Protein AF-A0A524N965-F1 (afdb_monomer_lite)

Foldseek 3Di:
DDVVVPPDPVCCQVCQPVVLVVVQVVCCVPPVCCNPPVDDRPGDDDPDDDDDPVVVVVVVVVVVVVCLVDPNVVVVVVVVVVVVVVVVCVVVDPCVVVVVVVCCVVVVVCVPPDDDDDDDDDDDDDDDDDDDDDDDDDDDPDDPPPCQLVNVLVVLVVCVVVVVDDPVVSVVSNCVSVVD

Structure (mmCIF, N/CA/C/O backbone):
data_AF-A0A524N965-F1
#
_entry.id   AF-A0A524N965-F1
#
loop_
_atom_site.group_PDB
_atom_site.id
_atom_site.type_symbol
_atom_site.label_atom_id
_atom_site.label_alt_id
_atom_site.label_comp_id
_atom_site.label_asym_id
_atom_site.label_entity_id
_atom_site.label_seq_id
_atom_site.pdbx_PDB_ins_code
_atom_site.Cartn_x
_atom_site.Cartn_y
_atom_site.Cartn_z
_atom_site.occupancy
_atom_site.B_iso_or_equiv
_atom_site.auth_seq_id
_atom_site.auth_comp_id
_atom_site.auth_asym_id
_atom_site.auth_atom_id
_atom_site.pdbx_PDB_model_num
ATOM 1 N N . ASN A 1 1 ? -1.758 -0.937 17.178 1.00 57.25 1 ASN A N 1
ATOM 2 C CA . ASN A 1 1 ? -1.256 0.428 16.933 1.00 57.25 1 ASN A CA 1
ATOM 3 C C . ASN A 1 1 ? -0.845 1.032 18.268 1.00 57.25 1 ASN A C 1
ATOM 5 O O . ASN A 1 1 ? -1.477 1.948 18.776 1.00 57.25 1 ASN A O 1
ATOM 9 N N . ASP A 1 2 ? 0.164 0.422 18.882 1.00 55.78 2 ASP A N 1
ATOM 10 C CA . ASP A 1 2 ? 0.684 0.816 20.188 1.00 55.78 2 ASP A CA 1
ATOM 11 C C . ASP A 1 2 ? 1.559 2.087 20.073 1.00 55.78 2 ASP A C 1
ATOM 13 O O . ASP A 1 2 ? 2.589 2.043 19.383 1.00 55.78 2 ASP A O 1
ATOM 17 N N . PRO A 1 3 ? 1.208 3.194 20.762 1.00 63.50 3 PRO A N 1
ATOM 18 C CA . PRO A 1 3 ? 1.984 4.436 20.747 1.00 63.50 3 PRO A CA 1
ATOM 19 C C . PRO A 1 3 ? 3.442 4.246 21.182 1.00 63.50 3 PRO A C 1
ATOM 21 O O . PRO A 1 3 ? 4.332 4.939 20.689 1.00 63.50 3 PRO A O 1
ATOM 24 N N . SER A 1 4 ? 3.717 3.268 22.051 1.00 60.28 4 SER A N 1
ATOM 25 C CA . SER A 1 4 ? 5.072 2.959 22.522 1.00 60.28 4 SER A CA 1
ATOM 26 C C . SER A 1 4 ? 5.949 2.309 21.444 1.00 60.28 4 SER A C 1
ATOM 28 O O . SER A 1 4 ? 7.177 2.318 21.539 1.00 60.28 4 SER A O 1
ATOM 30 N N . LYS A 1 5 ? 5.344 1.780 20.371 1.00 59.25 5 LYS A N 1
ATOM 31 C CA . LYS A 1 5 ? 6.046 1.097 19.273 1.00 59.25 5 LYS A CA 1
ATOM 32 C C . LYS A 1 5 ? 6.302 1.993 18.059 1.00 59.25 5 LYS A C 1
ATOM 34 O O . LYS A 1 5 ? 6.892 1.511 17.081 1.00 59.25 5 LYS A O 1
ATOM 39 N N . GLY A 1 6 ? 5.940 3.275 18.130 1.00 63.41 6 GLY A N 1
ATOM 40 C CA . GLY A 1 6 ? 6.318 4.303 17.157 1.00 63.41 6 GLY A CA 1
ATOM 41 C C . GLY A 1 6 ? 5.556 4.263 15.831 1.00 63.41 6 GLY A C 1
ATOM 42 O O . GLY A 1 6 ? 6.128 4.658 14.820 1.00 63.41 6 GLY A O 1
ATOM 43 N N . ASN A 1 7 ? 4.315 3.755 15.822 1.00 66.25 7 ASN A N 1
ATOM 44 C CA . ASN A 1 7 ? 3.335 3.848 14.722 1.00 66.25 7 ASN A CA 1
ATOM 45 C C . ASN A 1 7 ? 3.908 3.619 13.306 1.00 66.25 7 ASN A C 1
ATOM 47 O O . ASN A 1 7 ? 3.548 4.306 12.353 1.00 66.25 7 ASN A O 1
ATOM 51 N N . ARG A 1 8 ? 4.833 2.664 13.148 1.00 67.25 8 ARG A N 1
ATOM 52 C CA . ARG A 1 8 ? 5.398 2.325 11.834 1.00 67.25 8 ARG A CA 1
ATOM 53 C C . ARG A 1 8 ? 4.445 1.407 11.076 1.00 67.25 8 ARG A C 1
ATOM 55 O O . ARG A 1 8 ? 4.023 0.393 11.629 1.00 67.25 8 ARG A O 1
ATOM 62 N N . ILE A 1 9 ? 4.202 1.704 9.795 1.00 67.00 9 ILE A N 1
ATOM 63 C CA . ILE A 1 9 ? 3.357 0.892 8.896 1.00 67.00 9 ILE A CA 1
ATOM 64 C C . ILE A 1 9 ? 3.768 -0.593 8.900 1.00 67.00 9 ILE A C 1
ATOM 66 O O . ILE A 1 9 ? 2.921 -1.479 8.909 1.00 67.00 9 ILE A O 1
ATOM 70 N N . THR A 1 10 ? 5.071 -0.874 9.020 1.00 66.19 10 THR A N 1
ATOM 71 C CA . THR A 1 10 ? 5.627 -2.236 9.073 1.00 66.19 10 THR A CA 1
ATOM 72 C C . THR A 1 10 ? 5.224 -3.024 10.320 1.00 66.19 10 THR A C 1
ATOM 74 O O . THR A 1 10 ? 5.227 -4.250 10.293 1.00 66.19 10 THR A O 1
ATOM 77 N N . LYS A 1 11 ? 4.857 -2.350 11.417 1.00 65.69 11 LYS A N 1
ATOM 78 C CA . LYS A 1 11 ? 4.453 -2.992 12.678 1.00 65.69 11 LYS A CA 1
ATOM 79 C C . LYS A 1 11 ? 2.952 -3.246 12.771 1.00 65.69 11 LYS A C 1
ATOM 81 O O . LYS A 1 11 ? 2.540 -4.036 13.612 1.00 65.69 11 LYS A O 1
ATOM 86 N N . ILE A 1 12 ? 2.142 -2.630 11.908 1.00 68.06 12 ILE A N 1
ATOM 87 C CA . ILE A 1 12 ? 0.686 -2.837 11.879 1.00 68.06 12 ILE A CA 1
ATOM 88 C C . ILE A 1 12 ? 0.352 -4.306 11.578 1.00 68.06 12 ILE A C 1
ATOM 90 O O . ILE A 1 12 ? -0.549 -4.861 12.195 1.00 68.06 12 ILE A O 1
ATOM 94 N N . GLN A 1 13 ? 1.132 -4.964 10.714 1.00 67.88 13 GLN A N 1
ATOM 95 C CA . GLN A 1 13 ? 0.966 -6.394 10.421 1.00 67.88 13 GLN A CA 1
ATOM 96 C C . GLN A 1 13 ? 1.330 -7.306 11.605 1.00 67.88 13 GLN A C 1
ATOM 98 O O . GLN A 1 13 ? 0.817 -8.415 11.704 1.00 67.88 13 GLN A O 1
ATOM 103 N N . GLN A 1 14 ? 2.214 -6.856 12.500 1.00 71.19 14 GLN A N 1
ATOM 104 C CA . GLN A 1 14 ? 2.704 -7.650 13.634 1.00 71.19 14 GLN A CA 1
ATOM 105 C C . GLN A 1 14 ? 1.889 -7.432 14.920 1.00 71.19 14 GLN A C 1
ATOM 107 O O . GLN A 1 14 ? 1.957 -8.253 15.830 1.00 71.19 14 GLN A O 1
ATOM 112 N N . ASP A 1 15 ? 1.136 -6.332 15.019 1.00 75.38 15 ASP A N 1
ATOM 113 C CA . ASP A 1 15 ? 0.416 -5.907 16.227 1.00 75.38 15 ASP A CA 1
ATOM 114 C C . ASP A 1 15 ? -1.110 -5.949 16.036 1.00 75.38 15 ASP A C 1
ATOM 116 O O . ASP A 1 15 ? -1.797 -4.923 16.068 1.00 75.38 15 ASP A O 1
ATOM 120 N N . SER A 1 16 ? -1.649 -7.155 15.837 1.00 73.56 16 SER A N 1
ATOM 121 C CA . SER A 1 16 ? -3.092 -7.389 15.675 1.00 73.56 16 SER A CA 1
ATOM 122 C C . SER A 1 16 ? -3.899 -7.014 16.924 1.00 73.56 16 SER A C 1
ATOM 124 O O . SER A 1 16 ? -4.976 -6.431 16.809 1.00 73.56 16 SER A O 1
ATOM 126 N N . ILE A 1 17 ? -3.356 -7.273 18.119 1.00 77.12 17 ILE A N 1
ATOM 127 C CA . ILE A 1 17 ? -4.009 -6.964 19.402 1.00 77.12 17 ILE A CA 1
ATOM 128 C C . ILE A 1 17 ? -4.131 -5.451 19.591 1.00 77.12 17 ILE A C 1
ATOM 130 O O . ILE A 1 17 ? -5.228 -4.941 19.823 1.00 77.12 17 ILE A O 1
ATOM 134 N N . GLY A 1 18 ? -3.032 -4.705 19.437 1.00 78.50 18 GLY A N 1
ATOM 135 C CA . GLY A 1 18 ? -3.079 -3.253 19.562 1.00 78.50 18 GLY A CA 1
ATOM 136 C C . GLY A 1 18 ? -3.898 -2.599 18.449 1.00 78.50 18 GLY A C 1
ATOM 137 O O . GLY A 1 18 ? -4.379 -1.481 18.615 1.00 78.50 18 GLY A O 1
ATOM 138 N N . PHE A 1 19 ? -4.021 -3.232 17.278 1.00 79.75 19 PHE A N 1
ATOM 139 C CA . PHE A 1 19 ? -4.904 -2.757 16.211 1.00 79.75 19 PHE A CA 1
ATOM 140 C C . PHE A 1 19 ? -6.379 -2.916 16.600 1.00 79.75 19 PHE A C 1
ATOM 142 O O . PHE A 1 19 ? -7.114 -1.928 16.574 1.00 79.75 19 PHE A O 1
ATOM 149 N N . ALA A 1 20 ? -6.784 -4.104 17.058 1.00 79.38 20 ALA A N 1
ATOM 150 C CA . ALA A 1 20 ? -8.148 -4.375 17.512 1.00 79.38 20 ALA A CA 1
ATOM 151 C C . ALA A 1 20 ? -8.578 -3.436 18.654 1.00 79.38 20 ALA A C 1
ATOM 153 O O . ALA A 1 20 ? -9.661 -2.859 18.598 1.00 79.38 20 ALA A O 1
ATOM 154 N N . GLN A 1 21 ? -7.703 -3.195 19.638 1.00 83.00 21 GLN A N 1
ATOM 155 C CA . GLN A 1 21 ? -7.966 -2.240 20.724 1.00 83.00 21 GLN A CA 1
ATOM 156 C C . GLN A 1 21 ? -8.183 -0.814 20.205 1.00 83.00 21 GLN A C 1
ATOM 158 O O . GLN A 1 21 ? -9.150 -0.158 20.590 1.00 83.00 21 GLN A O 1
ATOM 163 N N . SER A 1 22 ? -7.317 -0.342 19.300 1.00 86.44 22 SER A N 1
ATOM 164 C CA . SER A 1 22 ? -7.459 0.997 18.715 1.00 86.44 22 SER A CA 1
ATOM 165 C C . SER A 1 22 ? -8.739 1.142 17.889 1.00 86.44 22 SER A C 1
ATOM 167 O O . SER A 1 22 ? -9.383 2.187 17.931 1.00 86.44 22 SER A O 1
ATOM 169 N N . MET A 1 23 ? -9.145 0.080 17.187 1.00 85.62 23 MET A N 1
ATOM 170 C CA . MET A 1 23 ? -10.370 0.079 16.397 1.00 85.62 23 MET A CA 1
ATOM 17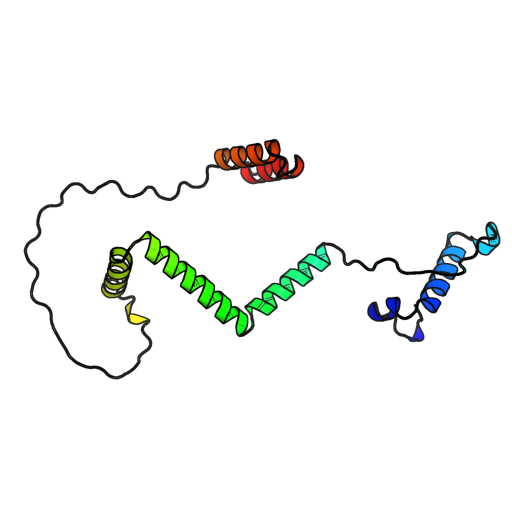1 C C . MET A 1 23 ? -11.614 0.037 17.286 1.00 85.62 23 MET A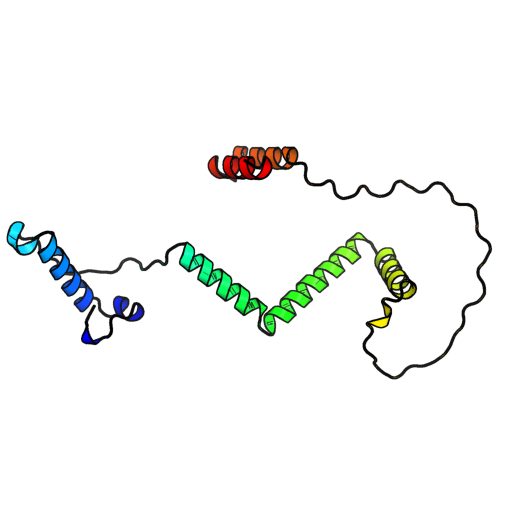 C 1
ATOM 173 O O . MET A 1 23 ? -12.547 0.794 17.044 1.00 85.62 23 MET A O 1
ATOM 177 N N . SER A 1 24 ? -11.603 -0.770 18.350 1.00 86.06 24 SER A N 1
ATOM 178 C CA . SER A 1 24 ? -12.672 -0.804 19.354 1.00 86.06 24 SER A CA 1
ATOM 179 C C . SER A 1 24 ? -12.886 0.571 19.997 1.00 86.06 24 SER A C 1
ATOM 181 O O . SER A 1 24 ? -14.009 1.071 20.025 1.00 86.06 24 SER A O 1
ATOM 183 N N . ALA A 1 25 ? -11.803 1.252 20.390 1.00 87.75 25 ALA A N 1
ATOM 184 C CA . ALA A 1 25 ? -11.879 2.610 20.929 1.00 87.75 25 ALA A CA 1
ATOM 185 C C . ALA A 1 25 ? -12.449 3.620 19.914 1.00 87.75 25 ALA A C 1
ATOM 187 O O . ALA A 1 25 ? -13.311 4.427 20.262 1.00 87.75 25 ALA A O 1
ATOM 188 N N . ALA A 1 26 ? -12.008 3.558 18.653 1.00 89.94 26 ALA A N 1
ATOM 189 C CA . ALA A 1 26 ? -12.507 4.439 17.600 1.00 89.94 26 ALA A CA 1
ATOM 190 C C . ALA A 1 26 ? -13.999 4.207 17.308 1.00 89.94 26 ALA A C 1
ATOM 192 O O . ALA A 1 26 ? -14.752 5.166 17.134 1.00 89.94 26 ALA A O 1
ATOM 193 N N . VAL A 1 27 ? -14.443 2.949 17.274 1.00 91.69 27 VAL A N 1
ATOM 194 C CA . VAL A 1 27 ? -15.847 2.604 17.028 1.00 91.69 27 VAL A CA 1
ATOM 195 C C . VAL A 1 27 ? -16.727 3.023 18.201 1.00 91.69 27 VAL A C 1
ATOM 197 O O . VAL A 1 27 ? -17.800 3.578 17.978 1.00 91.69 27 VAL A O 1
ATOM 200 N N . GLU A 1 28 ? -16.273 2.841 19.440 1.00 90.94 28 GLU A N 1
ATOM 201 C CA . GLU A 1 28 ? -17.027 3.298 20.606 1.00 90.94 28 GLU A CA 1
ATOM 202 C C . GLU A 1 28 ? -17.170 4.825 20.620 1.00 90.94 28 GLU A C 1
ATOM 204 O O . GLU A 1 28 ? -18.277 5.337 20.775 1.00 90.94 28 GLU A O 1
ATOM 209 N N . GLN A 1 29 ? -16.085 5.560 20.362 1.00 91.69 29 GLN A N 1
ATOM 210 C CA . GLN A 1 29 ? -16.103 7.023 20.371 1.00 91.69 29 GLN A CA 1
ATOM 211 C C . GLN A 1 29 ? -17.019 7.627 19.293 1.00 91.69 29 GLN A C 1
ATOM 213 O O . GLN A 1 29 ? -17.655 8.648 19.543 1.00 91.69 29 GLN A O 1
ATOM 218 N N . ASN A 1 30 ? -17.083 7.018 18.105 1.00 92.75 30 ASN A N 1
ATOM 219 C CA . ASN A 1 30 ? -17.821 7.574 16.964 1.00 92.75 30 ASN A CA 1
ATOM 220 C C . ASN A 1 30 ? -19.222 6.973 16.779 1.00 92.75 30 ASN A C 1
ATOM 222 O O . ASN A 1 30 ? -20.085 7.618 16.185 1.00 92.75 30 ASN A O 1
ATOM 226 N N . TYR A 1 31 ? -19.458 5.748 17.260 1.00 92.88 31 TYR A N 1
ATOM 227 C CA . TYR A 1 31 ? -20.683 4.996 16.971 1.00 92.88 31 TYR A CA 1
ATOM 228 C C . TYR A 1 31 ? -21.324 4.317 18.187 1.00 92.88 31 TYR A C 1
ATOM 230 O O . TYR A 1 31 ? -22.429 3.789 18.036 1.00 92.88 31 TYR A O 1
ATOM 238 N N . GLN A 1 32 ? -20.675 4.324 19.360 1.00 92.75 32 GLN A N 1
ATOM 239 C CA . GLN A 1 32 ? -21.207 3.783 20.623 1.00 92.75 32 GLN A CA 1
ATOM 240 C C . GLN A 1 32 ? -21.749 2.351 20.486 1.00 92.75 32 GLN A C 1
ATOM 242 O O . GLN A 1 32 ? -22.859 2.030 20.917 1.00 92.75 32 GLN A O 1
ATOM 247 N N . TRP A 1 33 ? -21.006 1.481 19.800 1.00 92.56 33 TRP A N 1
ATOM 248 C CA . TRP A 1 33 ? -21.459 0.115 19.524 1.00 92.56 33 TRP A CA 1
ATOM 249 C C . TRP A 1 33 ? -21.608 -0.717 20.793 1.00 92.56 33 TRP A C 1
ATOM 251 O O . TRP A 1 33 ? -22.610 -1.423 20.919 1.00 92.56 33 TRP A O 1
ATOM 261 N N . ALA A 1 34 ? -20.679 -0.603 21.742 1.00 88.88 34 ALA A N 1
ATOM 262 C CA . ALA A 1 34 ? -20.742 -1.379 22.970 1.00 88.88 34 ALA A CA 1
ATOM 263 C C . ALA A 1 34 ? -21.816 -0.811 23.903 1.00 88.88 34 ALA A C 1
ATOM 265 O O . ALA A 1 34 ? -22.732 -1.533 24.294 1.00 88.88 34 ALA A O 1
ATOM 266 N N . SER A 1 35 ? -21.757 0.490 24.205 1.00 88.94 35 SER A N 1
ATOM 267 C CA . SER A 1 35 ? -22.677 1.122 25.162 1.00 88.94 35 SER A CA 1
ATOM 268 C C . SER A 1 35 ? -24.110 1.272 24.642 1.00 88.94 35 SER A C 1
ATOM 270 O O . SER A 1 35 ? -25.060 1.088 25.400 1.00 88.94 35 SER A O 1
ATOM 272 N N . GLY A 1 36 ? -24.284 1.587 23.357 1.00 90.69 36 GLY A N 1
ATOM 273 C CA . GLY A 1 36 ? -25.592 1.864 22.763 1.00 90.69 36 GLY A CA 1
ATOM 274 C C . GLY A 1 36 ? -26.261 0.657 22.109 1.00 90.69 36 GLY A C 1
ATOM 275 O O . GLY A 1 36 ? -27.488 0.615 22.025 1.00 90.69 36 GLY A O 1
ATOM 276 N N . ARG A 1 37 ? -25.483 -0.318 21.618 1.00 90.38 37 ARG A N 1
ATOM 277 C CA . ARG A 1 37 ? -26.013 -1.469 20.859 1.00 90.38 37 ARG A CA 1
ATOM 278 C C . ARG A 1 37 ? -25.606 -2.840 21.399 1.00 90.38 37 ARG A C 1
ATOM 280 O O . ARG A 1 37 ? -26.100 -3.836 20.878 1.00 90.38 37 ARG A O 1
ATOM 287 N N . GLY A 1 38 ? -24.739 -2.913 22.411 1.00 90.25 38 GLY A N 1
ATOM 288 C CA . GLY A 1 38 ? -24.246 -4.181 22.960 1.00 90.25 38 GLY A CA 1
ATOM 289 C C . GLY A 1 38 ? -23.375 -4.987 21.990 1.00 90.25 38 GLY A C 1
ATOM 290 O O . GLY A 1 38 ? -23.291 -6.205 22.114 1.00 90.25 38 GLY A O 1
ATOM 291 N N . LEU A 1 39 ? -22.765 -4.335 20.997 1.00 88.94 39 LEU A N 1
ATOM 292 C CA . LEU A 1 39 ? -21.882 -4.969 20.018 1.00 88.94 39 LEU A CA 1
ATOM 293 C C . LEU A 1 39 ? -20.421 -4.820 20.456 1.00 88.94 39 LEU A C 1
ATOM 295 O O . LEU A 1 39 ? -19.962 -3.709 20.713 1.00 88.94 39 LEU A O 1
ATOM 299 N N . GLU A 1 40 ? -19.680 -5.929 20.486 1.00 84.81 40 GLU A N 1
ATOM 300 C CA . GLU A 1 40 ? -18.275 -5.972 20.908 1.00 84.81 40 GLU A CA 1
ATOM 301 C C . GLU A 1 40 ? -17.363 -6.498 19.788 1.00 84.81 40 GLU A C 1
ATOM 303 O O . GLU A 1 40 ? -17.674 -7.482 19.113 1.00 84.81 40 GLU A O 1
ATOM 308 N N . ILE A 1 41 ? -16.205 -5.854 19.600 1.00 83.00 41 ILE A N 1
ATOM 309 C CA . ILE A 1 41 ? -15.166 -6.305 18.665 1.00 83.00 41 ILE A CA 1
ATOM 310 C C . ILE A 1 41 ? -14.215 -7.251 19.406 1.00 83.00 41 ILE A C 1
ATOM 312 O O . ILE A 1 41 ? -13.271 -6.811 20.057 1.00 83.00 41 ILE A O 1
ATOM 316 N N . VAL A 1 42 ? -14.452 -8.558 19.282 1.00 82.38 42 VAL A N 1
ATOM 317 C CA . VAL A 1 42 ? -13.651 -9.598 19.962 1.00 82.38 42 VAL A CA 1
ATOM 318 C C . VAL A 1 42 ? -12.304 -9.841 19.268 1.00 82.38 42 VAL A C 1
ATOM 320 O O . VAL A 1 42 ? -11.296 -10.107 19.920 1.00 82.38 42 VAL A O 1
ATOM 323 N N . ALA A 1 43 ? -12.268 -9.754 17.937 1.00 75.38 43 ALA A N 1
ATOM 324 C CA . ALA A 1 43 ? -11.063 -9.973 17.143 1.00 75.38 43 ALA A CA 1
ATOM 325 C C . ALA A 1 43 ? -11.098 -9.161 15.845 1.00 75.38 43 ALA A C 1
ATOM 327 O O . ALA A 1 43 ? -12.160 -8.834 15.315 1.00 75.38 43 ALA A O 1
ATOM 328 N N . THR A 1 44 ? -9.923 -8.840 15.307 1.00 78.06 44 THR A N 1
ATOM 329 C CA . THR A 1 44 ? -9.787 -8.127 14.033 1.00 78.06 44 THR A CA 1
ATOM 330 C C . THR A 1 44 ? -8.601 -8.681 13.256 1.00 78.06 44 THR A C 1
ATOM 332 O O . THR A 1 44 ? -7.528 -8.881 13.823 1.00 78.06 44 THR A O 1
ATOM 335 N N . ALA A 1 45 ? -8.791 -8.909 11.957 1.00 79.19 45 ALA A N 1
ATOM 336 C CA . ALA A 1 45 ? -7.747 -9.350 11.041 1.00 79.19 45 ALA A CA 1
ATOM 337 C C . ALA A 1 45 ? -7.607 -8.356 9.883 1.00 79.19 45 ALA A C 1
ATOM 339 O O . ALA A 1 45 ? -8.599 -7.836 9.375 1.00 79.19 45 ALA A O 1
ATOM 340 N N . ILE A 1 46 ? -6.368 -8.104 9.463 1.00 77.19 46 ILE A N 1
ATOM 341 C CA . ILE A 1 46 ? -6.076 -7.309 8.270 1.00 77.19 46 ILE A CA 1
ATOM 342 C C . ILE A 1 46 ? -6.102 -8.261 7.075 1.00 77.19 46 ILE A C 1
ATOM 344 O O . ILE A 1 46 ? -5.284 -9.173 7.008 1.00 77.19 46 ILE A O 1
ATOM 348 N N . ILE A 1 47 ? -7.049 -8.060 6.157 1.00 82.50 47 ILE A N 1
ATOM 349 C CA . ILE A 1 47 ? -7.235 -8.937 4.988 1.00 82.50 47 ILE A CA 1
ATOM 350 C C . ILE A 1 47 ? -6.155 -8.662 3.935 1.00 82.50 47 ILE A C 1
ATOM 352 O O . ILE A 1 47 ? -5.523 -9.587 3.435 1.00 82.50 47 ILE A O 1
ATOM 356 N N . ALA A 1 48 ? -5.917 -7.387 3.628 1.00 75.75 48 ALA A N 1
ATOM 357 C CA . ALA A 1 48 ? -4.884 -6.955 2.700 1.00 75.75 48 ALA A CA 1
ATOM 358 C C . ALA A 1 48 ? -4.410 -5.543 3.059 1.00 75.75 48 ALA A C 1
ATOM 360 O O . ALA A 1 48 ? -5.180 -4.728 3.570 1.00 75.75 48 ALA A O 1
ATOM 361 N N . ILE A 1 49 ? -3.136 -5.261 2.785 1.00 78.44 49 ILE A N 1
ATOM 362 C CA . ILE A 1 49 ? -2.597 -3.901 2.778 1.00 78.44 49 ILE A CA 1
ATOM 363 C C . ILE A 1 49 ? -2.172 -3.621 1.350 1.00 78.44 49 ILE A C 1
ATOM 365 O O . ILE A 1 49 ? -1.257 -4.259 0.832 1.00 78.44 49 ILE A O 1
ATOM 369 N N . GLU A 1 50 ? -2.849 -2.671 0.726 1.00 80.31 50 GLU A N 1
ATOM 370 C CA . GLU A 1 50 ? -2.603 -2.291 -0.651 1.00 80.31 50 GLU A CA 1
ATOM 371 C C . GLU A 1 50 ? -2.112 -0.852 -0.711 1.00 80.31 50 GLU A C 1
ATOM 373 O O . GLU A 1 50 ? -2.666 0.037 -0.067 1.00 80.31 50 GLU A O 1
ATOM 378 N N . TYR A 1 51 ? -1.056 -0.632 -1.491 1.00 81.69 51 TYR A N 1
ATOM 379 C CA . TYR A 1 51 ? -0.662 0.716 -1.880 1.00 81.69 51 TYR A CA 1
ATOM 380 C C . TYR A 1 51 ? -1.616 1.219 -2.958 1.00 81.69 51 TYR A C 1
ATOM 382 O O . TYR A 1 51 ? -2.063 0.432 -3.800 1.00 81.69 51 TYR A O 1
ATOM 390 N N . ASP A 1 52 ? -1.898 2.516 -2.942 1.00 87.12 52 ASP A N 1
ATOM 391 C CA . ASP A 1 52 ? -2.652 3.180 -3.997 1.00 87.12 52 ASP A CA 1
ATOM 392 C C . ASP A 1 52 ? -1.897 3.132 -5.335 1.00 87.12 52 ASP A C 1
ATOM 394 O O . ASP A 1 52 ? -0.690 2.873 -5.400 1.00 87.12 52 ASP A O 1
ATOM 398 N N . GLU A 1 53 ? -2.630 3.354 -6.421 1.00 87.69 53 GLU A N 1
ATOM 399 C CA . GLU A 1 53 ? -2.107 3.241 -7.780 1.00 87.69 53 GLU A CA 1
ATOM 400 C C . GLU A 1 53 ? -0.936 4.193 -8.051 1.00 87.69 53 GLU A C 1
ATOM 402 O O . GLU A 1 53 ? 0.088 3.764 -8.590 1.00 87.69 53 GLU A O 1
ATOM 407 N N . MET A 1 54 ? -1.036 5.442 -7.589 1.00 87.19 54 MET A N 1
ATOM 408 C CA . MET A 1 54 ? 0.009 6.450 -7.762 1.00 87.19 54 MET A CA 1
ATOM 409 C C . MET A 1 54 ? 1.301 6.027 -7.048 1.00 87.19 54 MET A C 1
ATOM 411 O O . MET A 1 54 ? 2.391 6.105 -7.619 1.00 87.19 54 MET A O 1
ATOM 415 N N . THR A 1 55 ? 1.198 5.507 -5.824 1.00 86.38 55 THR A N 1
ATOM 416 C CA . THR A 1 55 ? 2.355 4.994 -5.079 1.00 86.38 55 THR A CA 1
ATOM 417 C C . THR A 1 55 ? 2.979 3.781 -5.769 1.00 86.38 55 THR A C 1
ATOM 419 O O . THR A 1 55 ? 4.206 3.691 -5.865 1.00 86.38 55 THR A O 1
ATOM 422 N N . ARG A 1 56 ? 2.168 2.857 -6.305 1.00 85.56 56 ARG A N 1
ATOM 423 C CA . ARG A 1 56 ? 2.673 1.707 -7.081 1.00 85.56 56 ARG A CA 1
ATOM 424 C C . ARG A 1 56 ? 3.418 2.152 -8.330 1.00 85.56 56 ARG A C 1
ATOM 426 O O . ARG A 1 56 ? 4.457 1.581 -8.657 1.00 85.56 56 ARG A O 1
ATOM 433 N N . GLU A 1 57 ? 2.901 3.153 -9.029 1.00 88.38 57 GLU A N 1
ATOM 434 C CA . GLU A 1 57 ? 3.544 3.702 -10.216 1.00 88.38 57 GLU A CA 1
ATOM 435 C C . GLU A 1 57 ? 4.873 4.383 -9.879 1.00 88.38 57 GLU A C 1
ATOM 437 O O . GLU A 1 57 ? 5.882 4.117 -10.536 1.00 88.38 57 GLU A O 1
ATOM 442 N N . LEU A 1 58 ? 4.916 5.168 -8.802 1.00 87.31 58 LEU A N 1
ATOM 443 C CA . LEU A 1 58 ? 6.150 5.780 -8.315 1.00 87.31 58 LEU A CA 1
ATOM 444 C C . LEU A 1 58 ? 7.209 4.720 -7.970 1.00 87.31 58 LEU A C 1
ATOM 446 O O . LEU A 1 58 ? 8.356 4.834 -8.400 1.00 87.31 58 LEU A O 1
ATOM 450 N N . LEU A 1 59 ? 6.820 3.657 -7.258 1.00 85.69 59 LEU A N 1
ATOM 451 C CA . LEU A 1 59 ? 7.696 2.525 -6.934 1.00 85.69 59 LEU A CA 1
ATOM 452 C C . LEU A 1 59 ? 8.239 1.842 -8.196 1.00 85.69 59 LEU A C 1
ATOM 454 O O . LEU A 1 59 ? 9.439 1.577 -8.278 1.00 85.69 59 LEU A O 1
ATOM 458 N N . ARG A 1 60 ? 7.387 1.610 -9.206 1.00 84.81 60 ARG A N 1
ATOM 459 C CA . ARG A 1 60 ? 7.812 1.044 -10.498 1.00 84.81 60 ARG A CA 1
ATOM 460 C C . ARG A 1 60 ? 8.810 1.943 -11.219 1.00 84.81 60 ARG A C 1
ATOM 462 O O . ARG A 1 60 ? 9.798 1.443 -11.755 1.00 84.81 60 ARG A O 1
ATOM 469 N N . ASN A 1 61 ? 8.579 3.253 -11.222 1.00 84.56 61 ASN A N 1
ATOM 470 C CA . ASN A 1 61 ? 9.462 4.215 -11.876 1.00 84.56 61 ASN A CA 1
ATOM 471 C C . ASN A 1 61 ? 10.829 4.291 -11.190 1.00 84.56 61 ASN A C 1
ATOM 473 O O . ASN A 1 61 ? 11.852 4.252 -11.872 1.00 84.56 61 ASN A O 1
ATOM 477 N N . VAL A 1 62 ? 10.861 4.311 -9.855 1.00 85.38 62 VAL A N 1
ATOM 478 C CA . VAL A 1 62 ? 12.111 4.271 -9.079 1.00 85.38 62 VAL A CA 1
ATOM 479 C C . VAL A 1 62 ? 12.866 2.968 -9.333 1.00 85.38 62 VAL A C 1
ATOM 481 O O . VAL A 1 62 ? 14.060 3.000 -9.608 1.00 85.38 62 VAL A O 1
ATOM 484 N N . GLN A 1 63 ? 12.174 1.828 -9.329 1.00 84.56 63 GLN A N 1
ATOM 485 C CA . GLN A 1 63 ? 12.790 0.527 -9.594 1.00 84.56 63 GLN A CA 1
ATOM 486 C C . GLN A 1 63 ? 13.359 0.429 -11.018 1.00 84.56 63 GLN A C 1
ATOM 488 O O . GLN A 1 63 ? 14.436 -0.128 -11.224 1.00 84.56 63 GLN A O 1
ATOM 493 N N . ARG A 1 64 ? 12.662 0.992 -12.013 1.00 78.94 64 ARG A N 1
ATOM 494 C CA . ARG A 1 64 ? 13.148 1.067 -13.397 1.00 78.94 64 ARG A CA 1
ATOM 495 C C . ARG A 1 64 ? 14.370 1.981 -13.510 1.00 78.94 64 ARG A C 1
ATOM 497 O O . ARG A 1 64 ? 15.337 1.601 -14.164 1.00 78.94 64 ARG A O 1
ATOM 504 N N . ALA A 1 65 ? 14.342 3.151 -12.877 1.00 75.56 65 ALA A N 1
ATOM 505 C CA . ALA A 1 65 ? 15.468 4.082 -12.873 1.00 75.56 65 ALA A CA 1
ATOM 506 C C . ALA A 1 65 ? 16.711 3.473 -12.203 1.00 75.56 65 ALA A C 1
ATOM 508 O O . ALA A 1 65 ? 17.811 3.606 -12.731 1.00 75.56 65 ALA A O 1
ATOM 509 N N . ASP A 1 66 ? 16.529 2.742 -11.103 1.00 78.12 66 ASP A N 1
ATOM 510 C CA . ASP A 1 66 ? 17.600 2.019 -10.408 1.00 78.12 66 ASP A CA 1
ATOM 511 C C . ASP A 1 66 ? 18.177 0.871 -11.260 1.00 78.12 66 ASP A C 1
ATOM 513 O O . ASP A 1 66 ? 19.390 0.686 -11.361 1.00 78.12 66 ASP A O 1
ATOM 517 N N . ALA A 1 67 ? 17.318 0.147 -11.987 1.00 71.94 67 ALA A N 1
ATOM 518 C CA . ALA A 1 67 ? 17.751 -0.892 -12.923 1.00 71.94 67 ALA A CA 1
ATOM 519 C C . ALA A 1 67 ? 18.561 -0.343 -14.116 1.00 71.94 67 ALA A C 1
ATOM 521 O O . ALA A 1 67 ? 19.416 -1.050 -14.653 1.00 71.94 67 ALA A O 1
ATOM 522 N N . LEU A 1 68 ? 18.300 0.900 -14.531 1.00 67.69 68 LEU A N 1
ATOM 523 C CA . LEU A 1 68 ? 19.003 1.591 -15.619 1.00 67.69 68 LEU A CA 1
ATOM 524 C C . LEU A 1 68 ? 20.290 2.289 -15.157 1.00 67.69 68 LEU A C 1
ATOM 526 O O . LEU A 1 68 ? 21.230 2.387 -15.942 1.00 67.69 68 LEU A O 1
ATOM 530 N N . SER A 1 69 ? 20.352 2.761 -13.910 1.00 70.56 69 SER A N 1
ATOM 531 C CA . SER A 1 69 ? 21.488 3.535 -13.387 1.00 70.56 69 SER A CA 1
ATOM 532 C C . SER A 1 69 ? 22.676 2.671 -12.941 1.00 70.56 69 SER A C 1
ATOM 534 O O . SER A 1 69 ? 23.791 3.175 -12.805 1.00 70.56 69 SER A O 1
ATOM 536 N N . GLY A 1 70 ? 22.467 1.366 -12.735 1.00 69.25 70 GLY A N 1
ATOM 537 C CA . GLY A 1 70 ? 23.516 0.423 -12.344 1.00 69.25 70 GLY A CA 1
ATOM 538 C C .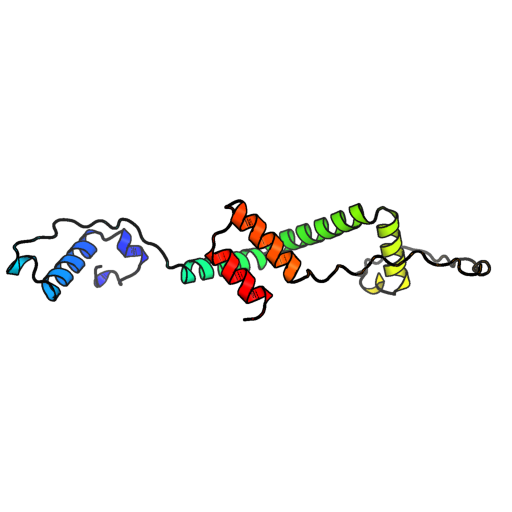 GLY A 1 70 ? 24.315 -0.174 -13.512 1.00 69.25 70 GLY A C 1
ATOM 539 O O . GLY A 1 70 ? 23.921 -0.116 -14.676 1.00 69.25 70 GLY A O 1
ATOM 540 N N . ALA A 1 71 ? 25.415 -0.869 -13.196 1.00 62.25 71 ALA A N 1
ATOM 541 C CA . ALA A 1 71 ? 26.271 -1.557 -14.177 1.00 62.25 71 ALA A CA 1
ATOM 542 C C . ALA A 1 71 ? 25.512 -2.544 -15.097 1.00 62.25 71 ALA A C 1
ATOM 544 O O . ALA A 1 71 ? 25.912 -2.757 -16.238 1.00 62.25 71 ALA A O 1
ATOM 545 N N . ARG A 1 72 ? 24.386 -3.102 -14.626 1.00 66.75 72 ARG A N 1
ATOM 546 C CA . ARG A 1 72 ? 23.494 -3.984 -15.404 1.00 66.75 72 ARG A CA 1
ATOM 547 C C . ARG A 1 72 ? 22.631 -3.220 -16.418 1.00 66.75 72 ARG A C 1
ATOM 549 O O . ARG A 1 72 ? 22.325 -3.762 -17.475 1.00 66.75 72 ARG A O 1
ATOM 556 N N . GLY A 1 73 ? 22.279 -1.967 -16.126 1.00 70.81 73 GLY A N 1
ATOM 557 C CA . GLY A 1 73 ? 21.542 -1.087 -17.034 1.00 70.81 73 GLY A CA 1
ATOM 558 C C . GLY A 1 73 ? 22.357 -0.739 -18.276 1.00 70.81 73 GLY A C 1
ATOM 559 O O . GLY A 1 73 ? 21.848 -0.829 -19.389 1.00 70.81 73 GLY A O 1
ATOM 560 N N . ASN A 1 74 ? 23.654 -0.467 -18.105 1.00 69.00 74 ASN A N 1
ATOM 561 C CA . ASN A 1 74 ? 24.571 -0.212 -19.217 1.00 69.00 74 ASN A CA 1
ATOM 562 C C . ASN A 1 74 ? 24.732 -1.440 -20.136 1.00 69.00 74 ASN A C 1
ATOM 564 O O . ASN A 1 74 ? 24.727 -1.298 -21.354 1.00 69.00 74 ASN A O 1
ATOM 568 N N . SER A 1 75 ? 24.798 -2.654 -19.575 1.00 66.25 75 SER A N 1
ATOM 569 C CA . SER A 1 75 ? 24.825 -3.894 -20.366 1.00 66.25 75 SER A CA 1
ATOM 570 C C . SER A 1 75 ? 23.514 -4.146 -21.115 1.00 66.25 75 SER A C 1
ATOM 572 O O . SER A 1 75 ? 23.549 -4.559 -22.269 1.00 66.25 75 SER A O 1
ATOM 574 N N . ASN A 1 76 ? 22.364 -3.850 -20.499 1.00 69.19 76 ASN A N 1
ATOM 575 C CA . ASN A 1 76 ? 21.062 -3.980 -21.157 1.00 69.19 76 ASN A CA 1
ATOM 576 C C . ASN A 1 76 ? 20.867 -2.944 -22.274 1.00 69.19 76 ASN A C 1
ATOM 578 O O . ASN A 1 76 ? 20.314 -3.292 -23.311 1.00 69.19 76 ASN A O 1
ATOM 582 N N . LEU A 1 77 ? 21.347 -1.708 -22.091 1.00 74.94 77 LEU A N 1
ATOM 583 C CA . LEU A 1 77 ? 21.341 -0.672 -23.131 1.00 74.94 77 LEU A CA 1
ATOM 584 C C . LEU A 1 77 ? 22.300 -1.010 -24.277 1.00 74.94 77 LEU A C 1
ATOM 586 O O . LEU A 1 77 ? 21.949 -0.843 -25.437 1.00 74.94 77 LEU A O 1
ATOM 590 N N . GLN A 1 78 ? 23.494 -1.526 -23.980 1.00 73.94 78 GLN A N 1
ATOM 591 C CA . GLN A 1 78 ? 24.425 -1.975 -25.018 1.00 73.94 78 GLN A CA 1
ATOM 592 C C . GLN A 1 78 ? 23.864 -3.160 -25.805 1.00 73.94 78 GLN A C 1
ATOM 594 O O . GLN A 1 78 ? 23.999 -3.181 -27.023 1.00 73.94 78 GLN A O 1
ATOM 599 N N . ALA A 1 79 ? 23.189 -4.103 -25.142 1.00 76.44 79 ALA A N 1
ATOM 600 C CA . ALA A 1 79 ? 22.537 -5.226 -25.806 1.00 76.44 79 ALA A CA 1
ATOM 601 C C . ALA A 1 79 ? 21.364 -4.781 -26.694 1.00 76.44 79 ALA A C 1
ATOM 603 O O . ALA A 1 79 ? 21.248 -5.260 -27.818 1.00 76.44 79 ALA A O 1
ATOM 604 N N . SER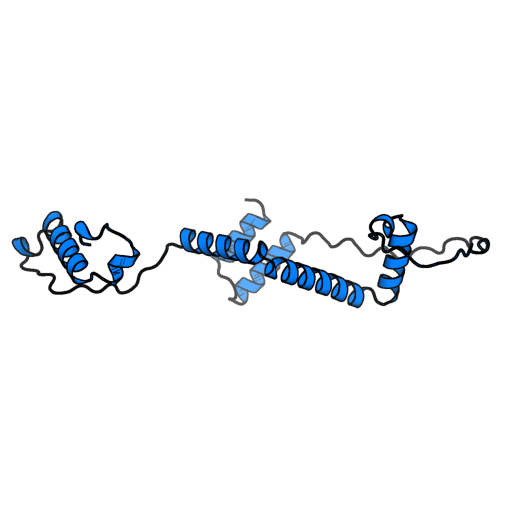 A 1 80 ? 20.519 -3.853 -26.230 1.00 74.69 80 SER A N 1
ATOM 605 C CA . SER A 1 80 ? 19.389 -3.349 -27.024 1.00 74.69 80 SER A CA 1
ATOM 606 C C . SER A 1 80 ? 19.820 -2.438 -28.175 1.00 74.69 80 SER A C 1
ATOM 608 O O . SER A 1 80 ? 19.185 -2.436 -29.227 1.00 74.69 80 SER A O 1
ATOM 610 N N . VAL A 1 81 ? 20.921 -1.702 -28.021 1.00 75.12 81 VAL A N 1
ATOM 611 C CA . VAL A 1 81 ? 21.542 -0.952 -29.120 1.00 75.12 81 VAL A CA 1
ATOM 612 C C . VAL A 1 81 ? 22.198 -1.910 -30.118 1.00 75.12 81 VAL A C 1
ATOM 614 O O . VAL A 1 81 ? 21.981 -1.766 -31.318 1.00 75.12 81 VAL A O 1
ATOM 617 N N . ALA A 1 82 ? 22.942 -2.914 -29.648 1.00 72.25 82 ALA A N 1
ATOM 618 C CA . ALA A 1 82 ? 23.582 -3.910 -30.506 1.00 72.25 82 ALA A CA 1
ATOM 619 C C . ALA A 1 82 ? 22.562 -4.706 -31.334 1.00 72.25 82 ALA A C 1
ATOM 621 O O . ALA A 1 82 ? 22.741 -4.816 -32.543 1.00 72.25 82 ALA A O 1
ATOM 622 N N . SER A 1 83 ? 21.465 -5.175 -30.731 1.00 75.69 83 SER A N 1
ATOM 623 C CA . SER A 1 83 ? 20.397 -5.870 -31.463 1.00 75.69 83 SER A CA 1
ATOM 624 C C . SER A 1 83 ? 19.657 -4.953 -32.441 1.00 75.69 83 SER A C 1
ATOM 626 O O . SER A 1 83 ? 19.240 -5.396 -33.508 1.00 75.69 83 SER A O 1
ATOM 628 N N . GLY A 1 84 ? 19.538 -3.658 -32.128 1.00 70.56 84 GLY A N 1
ATOM 629 C CA . GLY A 1 84 ? 19.016 -2.654 -33.058 1.00 70.56 84 GLY A CA 1
ATOM 630 C C . GLY A 1 84 ? 19.910 -2.462 -34.288 1.00 70.56 84 GLY A C 1
ATOM 631 O O . GLY A 1 84 ? 19.409 -2.406 -35.411 1.00 70.56 84 GLY A O 1
ATOM 632 N N . PHE A 1 85 ? 21.232 -2.410 -34.100 1.00 68.12 85 PHE A N 1
ATOM 633 C CA . PHE A 1 85 ? 22.196 -2.359 -35.206 1.00 68.12 85 PHE A CA 1
ATOM 634 C C . PHE A 1 85 ? 22.241 -3.668 -36.005 1.00 68.12 85 PHE A C 1
ATOM 636 O O . PHE A 1 85 ? 22.361 -3.620 -37.228 1.00 68.12 85 PHE A O 1
ATOM 643 N N . GLU A 1 86 ? 22.101 -4.818 -35.345 1.00 70.12 86 GLU A N 1
ATOM 644 C CA . GLU A 1 86 ? 21.997 -6.133 -35.986 1.00 70.12 86 GLU A CA 1
ATOM 645 C C . GLU A 1 86 ? 20.745 -6.220 -36.870 1.00 70.12 86 GLU A C 1
ATOM 647 O O . GLU A 1 86 ? 20.864 -6.484 -38.063 1.00 70.12 86 GLU A O 1
ATOM 652 N N . ALA A 1 87 ? 19.569 -5.851 -36.353 1.00 67.44 87 ALA A N 1
ATOM 653 C CA . ALA A 1 87 ? 18.315 -5.835 -37.114 1.00 67.44 87 ALA A CA 1
ATOM 654 C C . ALA A 1 87 ? 18.314 -4.821 -38.279 1.00 67.44 87 ALA A C 1
ATOM 656 O O . ALA A 1 87 ? 17.699 -5.053 -39.327 1.00 67.44 87 ALA A O 1
ATOM 657 N N . ALA A 1 88 ? 19.012 -3.689 -38.125 1.00 60.41 88 ALA A N 1
ATOM 658 C CA . ALA A 1 88 ? 19.222 -2.722 -39.204 1.00 60.41 88 ALA A CA 1
ATOM 659 C C . ALA A 1 88 ? 20.194 -3.254 -40.278 1.00 60.41 88 ALA A C 1
ATOM 661 O O . ALA A 1 88 ? 19.994 -3.016 -41.474 1.00 60.41 88 ALA A O 1
ATOM 662 N N . GLY A 1 89 ? 21.218 -4.009 -39.868 1.00 59.41 89 GLY A N 1
ATOM 663 C CA . GLY A 1 89 ? 22.133 -4.726 -40.757 1.00 59.41 89 GLY A CA 1
ATOM 664 C C . GLY A 1 89 ? 21.455 -5.869 -41.515 1.00 59.41 89 GLY A C 1
ATOM 665 O O . GLY A 1 89 ? 21.699 -6.031 -42.710 1.00 59.41 89 GLY A O 1
ATOM 666 N N . GLU A 1 90 ? 20.547 -6.602 -40.868 1.00 64.38 90 GLU A N 1
ATOM 667 C CA . GLU A 1 90 ? 19.741 -7.655 -41.496 1.00 64.38 90 GLU A CA 1
ATOM 668 C C . GLU A 1 90 ? 18.775 -7.096 -42.552 1.00 64.38 90 GLU A C 1
ATOM 670 O O . GLU A 1 90 ? 18.649 -7.679 -43.626 1.00 64.38 90 GLU A O 1
ATOM 675 N N . ASN A 1 91 ? 18.157 -5.931 -42.314 1.00 55.47 91 ASN A N 1
ATOM 676 C CA . ASN A 1 91 ? 17.260 -5.299 -43.295 1.00 55.47 91 ASN A CA 1
ATOM 677 C C . ASN A 1 91 ? 17.984 -4.611 -44.467 1.00 55.47 91 ASN A C 1
ATOM 679 O O . ASN A 1 91 ? 17.414 -4.489 -45.549 1.00 55.47 91 ASN A O 1
ATOM 683 N N . THR A 1 92 ? 19.228 -4.158 -44.280 1.00 55.97 92 THR A N 1
ATOM 684 C CA . THR A 1 92 ? 19.976 -3.395 -45.306 1.00 55.97 92 THR A CA 1
ATOM 685 C C . THR A 1 92 ? 21.010 -4.261 -46.053 1.00 55.97 92 THR A C 1
ATOM 687 O O . THR A 1 92 ? 21.603 -3.830 -47.046 1.00 55.97 92 THR A O 1
ATOM 690 N N . GLY A 1 93 ? 21.215 -5.508 -45.612 1.00 56.31 93 GLY A N 1
ATOM 691 C CA . GLY A 1 93 ? 22.159 -6.465 -46.188 1.00 56.31 93 GLY A CA 1
ATOM 692 C C . GLY A 1 93 ? 23.630 -6.042 -46.061 1.00 56.31 93 GLY A C 1
ATOM 693 O O . GLY A 1 93 ? 23.964 -4.934 -45.639 1.00 56.31 93 GLY A O 1
ATOM 694 N N . ALA A 1 94 ? 24.549 -6.918 -46.484 1.00 56.06 94 ALA A N 1
ATOM 695 C CA . ALA A 1 94 ? 25.997 -6.659 -46.455 1.00 56.06 94 ALA A CA 1
ATOM 696 C C . ALA A 1 94 ? 26.407 -5.372 -47.209 1.00 56.06 94 ALA A C 1
ATOM 698 O O . ALA A 1 94 ? 27.406 -4.740 -46.868 1.00 56.06 94 ALA A O 1
ATOM 699 N N . ALA A 1 95 ? 25.603 -4.940 -48.186 1.00 53.41 95 ALA A N 1
ATOM 700 C CA . ALA A 1 95 ? 25.782 -3.675 -48.892 1.00 53.41 95 ALA A CA 1
ATOM 701 C C . ALA A 1 95 ? 25.530 -2.445 -47.995 1.00 53.41 95 ALA A C 1
ATOM 703 O O . ALA A 1 95 ? 26.221 -1.440 -48.144 1.00 53.41 95 ALA A O 1
ATOM 704 N N . GLY A 1 96 ? 24.604 -2.527 -47.033 1.00 56.53 96 GLY A N 1
ATOM 705 C CA . GLY A 1 96 ? 24.324 -1.467 -46.062 1.00 56.53 96 GLY A CA 1
ATOM 706 C C . GLY A 1 96 ? 25.417 -1.295 -45.012 1.00 56.53 96 GLY A C 1
ATOM 707 O O . GLY A 1 96 ? 25.785 -0.169 -44.692 1.00 56.53 96 GLY A O 1
ATOM 708 N N . LEU A 1 97 ? 26.001 -2.397 -44.531 1.00 59.38 97 LEU A N 1
ATOM 709 C CA . LEU A 1 97 ? 27.136 -2.363 -43.596 1.00 59.38 97 LEU A CA 1
ATOM 710 C C . LEU A 1 97 ? 28.412 -1.828 -44.260 1.00 59.38 97 LEU A C 1
ATOM 712 O O . LEU A 1 97 ? 29.116 -1.008 -43.673 1.00 59.38 97 LEU A O 1
ATOM 716 N N . VAL A 1 98 ? 28.682 -2.223 -45.508 1.00 59.38 98 VAL A N 1
ATOM 717 C CA . VAL A 1 98 ? 29.798 -1.673 -46.298 1.00 59.38 98 VAL A CA 1
ATOM 718 C C . VAL A 1 98 ? 29.534 -0.211 -46.670 1.00 59.38 98 VAL A C 1
ATOM 720 O O . VAL A 1 98 ? 30.438 0.614 -46.568 1.00 59.38 98 VAL A O 1
ATOM 723 N N . GLY A 1 99 ? 28.296 0.145 -47.022 1.00 57.56 99 GLY A N 1
ATOM 724 C CA . GLY A 1 99 ? 27.885 1.521 -47.304 1.00 57.56 99 GLY A CA 1
ATOM 725 C C . GLY A 1 99 ? 27.999 2.439 -46.088 1.00 57.56 99 GLY A C 1
ATOM 726 O O . GLY A 1 99 ? 28.472 3.561 -46.225 1.00 57.56 99 GLY A O 1
ATOM 727 N N . LEU A 1 100 ? 27.663 1.958 -44.889 1.00 64.81 100 LEU A N 1
ATOM 728 C CA . LEU A 1 100 ? 27.834 2.698 -43.638 1.00 64.81 100 LEU A CA 1
ATOM 729 C C . LEU A 1 100 ? 29.305 2.766 -43.205 1.00 64.81 100 LEU A C 1
ATOM 731 O O . LEU A 1 100 ? 29.735 3.800 -42.703 1.00 64.81 100 LEU A O 1
ATOM 735 N N . GLY A 1 101 ? 30.103 1.721 -43.447 1.00 60.34 101 GLY A N 1
ATOM 736 C CA . GLY A 1 101 ? 31.557 1.725 -43.231 1.00 60.34 101 GLY A CA 1
ATOM 737 C C . GLY A 1 101 ? 32.304 2.684 -44.166 1.00 60.34 101 GLY A C 1
ATOM 738 O O . GLY A 1 101 ? 33.199 3.410 -43.739 1.00 60.34 101 GLY A O 1
ATOM 739 N N . ILE A 1 102 ? 31.889 2.766 -45.432 1.00 59.97 102 ILE A N 1
ATOM 740 C CA . ILE A 1 102 ? 32.440 3.718 -46.405 1.00 59.97 102 ILE A CA 1
ATOM 741 C C . ILE A 1 102 ? 31.903 5.129 -46.144 1.00 59.97 102 ILE A C 1
ATOM 743 O O . ILE A 1 102 ? 32.673 6.082 -46.210 1.00 59.97 102 ILE A O 1
ATOM 747 N N . ALA A 1 103 ? 30.625 5.292 -45.788 1.00 53.75 103 ALA A N 1
ATOM 748 C CA . ALA A 1 103 ? 30.047 6.596 -45.465 1.00 53.75 103 ALA A CA 1
ATOM 749 C C . ALA A 1 103 ? 30.626 7.173 -44.169 1.00 53.75 103 ALA A C 1
ATOM 751 O O . ALA A 1 103 ? 30.965 8.350 -44.152 1.00 53.75 103 ALA A O 1
ATOM 752 N N . SER A 1 104 ? 30.817 6.375 -43.116 1.00 55.28 104 SER A N 1
ATOM 753 C CA . SER A 1 104 ? 31.484 6.818 -41.879 1.00 55.28 104 SER A CA 1
ATOM 754 C C . SER A 1 104 ? 32.970 7.143 -42.094 1.00 55.28 104 SER A C 1
ATOM 756 O O . SER A 1 104 ? 33.473 8.105 -41.509 1.00 55.28 104 SER A O 1
ATOM 758 N N . GLY A 1 105 ? 33.650 6.424 -42.996 1.00 53.59 105 GLY A N 1
ATOM 759 C CA . GLY A 1 105 ? 35.007 6.748 -43.447 1.00 53.59 105 GLY A CA 1
ATOM 760 C C . GLY A 1 105 ? 35.094 8.007 -44.323 1.00 53.59 105 GLY A C 1
ATOM 761 O O . GLY A 1 105 ? 36.030 8.788 -44.182 1.00 53.59 105 GLY A O 1
ATOM 762 N N . ALA A 1 106 ? 34.107 8.252 -45.189 1.00 54.00 106 ALA A N 1
ATOM 763 C CA . ALA A 1 106 ? 34.089 9.375 -46.133 1.00 54.00 106 ALA A CA 1
ATOM 764 C C . ALA A 1 106 ? 33.519 10.681 -45.545 1.00 54.00 106 ALA A C 1
ATOM 766 O O . ALA A 1 106 ? 33.881 11.763 -45.998 1.00 54.00 106 ALA A O 1
ATOM 767 N N . THR A 1 107 ? 32.663 10.604 -44.521 1.00 52.84 107 THR A N 1
ATOM 768 C CA . THR A 1 107 ? 32.104 11.773 -43.804 1.00 52.84 107 THR A CA 1
ATOM 769 C C . THR A 1 107 ? 32.942 12.208 -42.597 1.00 52.84 107 THR A C 1
ATOM 771 O O . THR A 1 107 ? 32.529 13.085 -41.844 1.00 52.84 107 THR A O 1
ATOM 774 N N . GLY A 1 108 ? 34.135 11.633 -42.402 1.00 51.81 108 GLY A N 1
ATOM 775 C CA . GLY A 1 108 ? 35.051 12.036 -41.328 1.00 51.81 108 GLY A CA 1
ATOM 776 C C . GLY A 1 108 ? 34.612 11.618 -39.918 1.00 51.81 108 GLY A C 1
ATOM 777 O O . GLY A 1 108 ? 35.235 12.019 -38.937 1.00 51.81 108 GLY A O 1
ATOM 778 N N . LEU A 1 109 ? 33.584 10.773 -39.793 1.00 52.25 109 LEU A N 1
ATOM 779 C CA . LEU A 1 109 ? 33.120 10.225 -38.512 1.00 52.25 109 LEU A CA 1
ATOM 780 C C . LEU A 1 109 ? 34.025 9.107 -37.960 1.00 52.25 109 LEU A C 1
ATOM 782 O O . LEU A 1 109 ? 33.895 8.736 -36.795 1.00 52.25 109 LEU A O 1
ATOM 786 N N . GLY A 1 110 ? 35.023 8.656 -38.730 1.00 50.12 110 GLY A N 1
ATOM 787 C CA . GLY A 1 110 ? 36.151 7.852 -38.233 1.00 50.12 110 GLY A CA 1
ATOM 788 C C . GLY A 1 110 ? 37.026 8.552 -37.174 1.00 50.12 110 GLY A C 1
ATOM 789 O O . GLY A 1 110 ? 37.896 7.918 -36.585 1.00 50.12 110 GLY A O 1
ATOM 790 N N . GLY A 1 111 ? 36.795 9.839 -36.881 1.00 50.81 111 GLY A N 1
ATOM 791 C CA . GLY A 1 111 ? 37.503 10.592 -35.836 1.00 50.81 111 GLY A CA 1
ATOM 792 C C . GLY A 1 111 ? 37.089 10.285 -34.388 1.00 50.81 111 GLY A C 1
ATOM 793 O O . GLY A 1 111 ? 37.725 10.789 -33.468 1.00 50.81 111 GLY A O 1
ATOM 794 N N . LEU A 1 112 ? 36.054 9.465 -34.158 1.00 49.50 112 LEU A N 1
ATOM 795 C CA . LEU A 1 112 ? 35.686 8.982 -32.813 1.00 49.50 112 LEU A CA 1
ATOM 796 C C . LEU A 1 112 ? 36.287 7.608 -32.483 1.00 49.50 112 LEU A C 1
ATOM 798 O O . LEU A 1 112 ? 36.004 7.032 -31.431 1.00 49.50 112 LEU A O 1
ATOM 802 N N . GLN A 1 113 ? 37.152 7.096 -33.359 1.00 47.03 113 GLN A N 1
ATOM 803 C CA . GLN A 1 113 ? 37.968 5.930 -33.078 1.00 47.03 113 GLN A CA 1
ATOM 804 C C . GLN A 1 113 ? 38.990 6.314 -32.002 1.00 47.03 113 GLN A C 1
ATOM 806 O O . GLN A 1 113 ? 39.969 7.016 -32.258 1.00 47.03 113 GLN A O 1
ATOM 811 N N . GLN A 1 114 ? 38.714 5.890 -30.767 1.00 43.28 114 GLN A N 1
ATOM 812 C CA . GLN A 1 114 ? 39.669 5.980 -29.670 1.00 43.28 114 GLN A CA 1
ATOM 813 C C . GLN A 1 114 ? 41.033 5.429 -30.122 1.00 43.28 114 GLN A C 1
ATOM 815 O O . GLN A 1 114 ? 41.087 4.376 -30.765 1.00 43.28 114 GLN A O 1
ATOM 820 N N . PRO A 1 115 ? 42.140 6.118 -29.798 1.00 41.22 115 PRO A N 1
ATOM 821 C CA . PRO A 1 115 ? 43.458 5.727 -30.262 1.00 41.22 115 PRO A CA 1
ATOM 822 C C . PRO A 1 115 ? 43.905 4.448 -29.550 1.00 41.22 115 PRO A C 1
ATOM 824 O O . PRO A 1 115 ? 44.230 4.462 -28.366 1.00 41.22 115 PRO A O 1
ATOM 827 N N . VAL A 1 116 ? 43.978 3.350 -30.300 1.00 43.56 116 VAL A N 1
ATOM 828 C CA . VAL A 1 116 ? 44.900 2.245 -30.018 1.00 43.56 116 VAL A CA 1
ATOM 829 C C . VAL A 1 116 ? 46.125 2.466 -30.915 1.00 43.56 116 VAL A C 1
ATOM 831 O O . VAL A 1 116 ? 46.009 2.338 -32.134 1.00 43.56 116 VAL A O 1
ATOM 834 N N . PRO A 1 117 ? 47.292 2.856 -30.368 1.00 37.50 117 PRO A N 1
ATOM 835 C CA . PRO A 1 117 ? 48.508 3.040 -31.154 1.00 37.50 117 PRO A CA 1
ATOM 836 C C . PRO A 1 117 ? 49.103 1.693 -31.581 1.00 37.50 117 PRO A C 1
ATOM 838 O O . PRO A 1 117 ? 49.471 0.886 -30.731 1.00 37.50 117 PRO A O 1
ATOM 841 N N . GLY A 1 118 ? 49.269 1.488 -32.891 1.00 43.34 118 GLY A N 1
ATOM 842 C CA . GLY A 1 118 ? 50.174 0.463 -33.420 1.00 43.34 118 GLY A CA 1
ATOM 843 C C . GLY A 1 118 ? 49.620 -0.372 -34.570 1.00 43.34 118 GLY A C 1
ATOM 844 O O . GLY A 1 118 ? 49.254 -1.512 -34.346 1.00 43.34 118 GLY A O 1
ATOM 845 N N . ILE A 1 119 ? 49.595 0.203 -35.777 1.00 37.00 119 ILE A N 1
ATOM 846 C CA . ILE A 1 119 ? 49.804 -0.395 -37.118 1.00 37.00 119 ILE A CA 1
ATOM 847 C C . ILE A 1 119 ? 49.540 0.761 -38.110 1.00 37.00 119 ILE A C 1
ATOM 849 O O . ILE A 1 119 ? 48.508 1.405 -38.038 1.00 37.00 119 ILE A O 1
ATOM 853 N N . GLY A 1 120 ? 50.448 1.257 -38.945 1.00 36.03 120 GLY A N 1
ATOM 854 C CA . GLY A 1 120 ? 51.349 0.556 -39.844 1.00 36.03 120 GLY A CA 1
ATOM 855 C C . GLY A 1 120 ? 50.876 0.801 -41.286 1.00 36.03 120 GLY A C 1
ATOM 856 O O . GLY A 1 120 ? 49.921 0.176 -41.716 1.00 36.03 120 GLY A O 1
ATOM 857 N N . ALA A 1 121 ? 51.584 1.684 -42.002 1.00 35.41 121 ALA A N 1
ATOM 858 C CA . ALA A 1 121 ? 51.676 1.788 -43.468 1.00 35.41 121 ALA A CA 1
ATOM 859 C C . ALA A 1 121 ? 50.501 2.368 -44.300 1.00 35.41 121 ALA A C 1
ATOM 861 O O . ALA A 1 121 ? 49.564 1.692 -44.704 1.00 35.41 121 ALA A O 1
ATOM 862 N N . GLN A 1 122 ? 50.671 3.645 -44.664 1.00 42.25 122 GLN A N 1
ATOM 863 C CA . GLN A 1 122 ? 50.818 4.153 -46.039 1.00 42.25 122 GLN A CA 1
ATOM 864 C C . GLN A 1 122 ? 50.301 3.268 -47.196 1.00 42.25 122 GLN A C 1
ATOM 866 O O . GLN A 1 122 ? 50.916 2.258 -47.531 1.00 42.25 122 GLN A O 1
ATOM 871 N N . SER A 1 123 ? 49.270 3.731 -47.911 1.00 44.78 123 SER A N 1
ATOM 872 C CA . SER A 1 123 ? 48.981 3.371 -49.311 1.00 44.78 123 SER A CA 1
ATOM 873 C C . SER A 1 123 ? 48.054 4.423 -49.928 1.00 44.78 123 SER A C 1
ATOM 875 O O . SER A 1 123 ? 46.876 4.504 -49.594 1.00 44.78 123 SER A O 1
ATOM 877 N N . THR A 1 124 ? 48.591 5.267 -50.807 1.00 41.62 124 THR A N 1
ATOM 878 C CA . THR A 1 124 ? 47.822 6.211 -51.633 1.00 41.62 124 THR A CA 1
ATOM 879 C C . THR A 1 124 ? 47.104 5.470 -52.772 1.00 41.62 124 THR A C 1
ATOM 881 O O . THR A 1 124 ? 47.778 4.717 -53.478 1.00 41.62 124 THR A O 1
ATOM 884 N N . PRO A 1 125 ? 45.794 5.684 -53.008 1.00 46.38 125 PRO A N 1
ATOM 885 C CA . PRO A 1 125 ? 45.078 5.077 -54.135 1.00 46.38 125 PRO A CA 1
ATOM 886 C C . PRO A 1 125 ? 45.322 5.813 -55.477 1.00 46.38 125 PRO A C 1
ATOM 888 O O . PRO A 1 125 ? 45.633 7.006 -55.467 1.00 46.38 125 PRO A O 1
ATOM 891 N N . PRO A 1 126 ? 45.168 5.127 -56.631 1.00 50.09 126 PRO A N 1
ATOM 892 C CA . PRO A 1 126 ? 45.325 5.688 -57.982 1.00 50.09 126 PRO A CA 1
ATOM 893 C C . PRO A 1 126 ? 44.166 6.631 -58.394 1.00 50.09 126 PRO A C 1
ATOM 895 O O . PRO A 1 126 ? 43.105 6.603 -57.767 1.00 50.09 126 PRO A O 1
ATOM 898 N N . PRO A 1 127 ? 44.344 7.469 -59.443 1.00 49.66 127 PRO A N 1
ATOM 899 C CA . PRO A 1 127 ? 43.341 8.447 -59.877 1.00 49.66 127 PRO A CA 1
ATOM 900 C C . PRO A 1 127 ? 42.073 7.792 -60.467 1.00 49.66 127 PRO A C 1
ATOM 902 O O . PRO A 1 127 ? 42.149 6.695 -61.026 1.00 49.66 127 PRO A O 1
ATOM 905 N N . PRO A 1 128 ? 40.904 8.458 -60.365 1.00 51.09 128 PRO A N 1
ATOM 906 C CA . PRO A 1 128 ? 39.612 7.885 -60.738 1.00 51.09 128 PRO A CA 1
ATOM 907 C C . PRO A 1 128 ? 39.405 7.825 -62.266 1.00 51.09 128 PRO A C 1
ATOM 909 O O . PRO A 1 128 ? 39.889 8.706 -62.983 1.00 51.09 128 PRO A O 1
ATOM 912 N N . PRO A 1 129 ? 38.644 6.842 -62.788 1.00 51.22 129 PRO A N 1
ATOM 913 C CA . PRO A 1 129 ? 38.162 6.865 -64.163 1.00 51.22 129 PRO A CA 1
ATOM 914 C C . PRO A 1 129 ? 37.008 7.865 -64.359 1.00 51.22 129 PRO A C 1
ATOM 916 O O . PRO A 1 129 ? 36.300 8.235 -63.423 1.00 51.22 129 PRO A O 1
ATOM 919 N N . ALA A 1 130 ? 36.852 8.298 -65.612 1.00 51.47 130 ALA A N 1
ATOM 920 C CA . ALA A 1 130 ? 35.940 9.339 -66.074 1.00 51.47 130 ALA A CA 1
ATOM 921 C C . ALA A 1 130 ? 34.456 9.089 -65.740 1.00 51.47 130 ALA A C 1
ATOM 923 O O . ALA A 1 130 ? 33.955 7.967 -65.819 1.00 51.47 130 ALA A O 1
ATOM 924 N N . ALA A 1 131 ? 33.754 10.180 -65.424 1.00 48.22 131 ALA A N 1
ATOM 925 C CA . ALA A 1 131 ? 32.333 10.210 -65.105 1.00 48.22 131 ALA A CA 1
ATOM 926 C C . ALA A 1 131 ? 31.461 9.787 -66.301 1.00 48.22 131 ALA A C 1
ATOM 928 O O . ALA A 1 131 ? 31.475 10.427 -67.354 1.00 48.22 131 ALA A O 1
ATOM 929 N N . ALA A 1 132 ? 30.660 8.739 -66.108 1.00 46.97 132 ALA A N 1
ATOM 930 C CA . ALA A 1 132 ? 29.516 8.431 -66.956 1.00 46.97 132 ALA A CA 1
ATOM 931 C C . ALA A 1 132 ? 28.304 9.274 -66.521 1.00 46.97 132 ALA A C 1
ATOM 933 O O . ALA A 1 132 ? 28.086 9.498 -65.329 1.00 46.97 132 ALA A O 1
ATOM 934 N N . ALA A 1 133 ? 27.532 9.751 -67.499 1.00 49.97 133 ALA A N 1
ATOM 935 C CA . ALA A 1 133 ? 26.315 10.532 -67.296 1.00 49.97 133 ALA A CA 1
ATOM 936 C C . ALA A 1 133 ? 25.283 9.785 -66.419 1.00 49.97 133 ALA A C 1
ATOM 938 O O . ALA A 1 133 ? 25.163 8.562 -66.534 1.00 49.97 133 ALA A O 1
ATOM 939 N N . PRO A 1 134 ? 24.517 10.488 -65.562 1.00 46.88 134 PRO A N 1
ATOM 940 C CA . PRO A 1 134 ? 23.568 9.847 -64.662 1.00 46.88 134 PRO A CA 1
ATOM 941 C C . PRO A 1 134 ? 22.366 9.285 -65.435 1.00 46.88 134 PRO A C 1
ATOM 943 O O . PRO A 1 134 ? 21.685 10.000 -66.169 1.00 46.88 134 PRO A O 1
ATOM 946 N N . ALA A 1 135 ? 22.094 7.995 -65.238 1.00 55.53 135 ALA A N 1
ATOM 947 C CA . ALA A 1 135 ? 20.798 7.387 -65.525 1.00 55.53 135 ALA A CA 1
ATOM 948 C C . ALA A 1 135 ? 19.743 7.919 -64.527 1.00 55.53 135 ALA A C 1
ATOM 950 O O . ALA A 1 135 ? 20.108 8.280 -63.404 1.00 55.53 135 ALA A O 1
ATOM 951 N N . PRO A 1 136 ? 18.447 7.984 -64.895 1.00 51.28 136 PRO A N 1
ATOM 952 C CA . PRO A 1 136 ? 17.403 8.470 -63.998 1.00 51.28 136 PRO A CA 1
ATOM 953 C C . PRO A 1 136 ? 17.341 7.593 -62.742 1.00 51.28 136 PRO A C 1
ATOM 955 O O . PRO A 1 136 ? 17.240 6.369 -62.827 1.00 51.28 136 PRO A O 1
ATOM 958 N N . ALA A 1 137 ? 17.442 8.233 -61.578 1.00 50.62 137 ALA A N 1
ATOM 959 C CA . ALA A 1 137 ? 17.380 7.567 -60.287 1.00 50.62 137 ALA A CA 1
ATOM 960 C C . ALA A 1 137 ? 16.018 6.861 -60.102 1.00 50.62 137 ALA A C 1
ATOM 962 O O . ALA A 1 137 ? 14.981 7.461 -60.405 1.00 50.62 137 ALA A O 1
ATOM 963 N N . PRO A 1 138 ? 15.985 5.624 -59.574 1.00 55.72 138 PRO A N 1
ATOM 964 C CA . PRO A 1 138 ? 14.768 5.041 -59.028 1.00 55.72 138 PRO A CA 1
ATOM 965 C C . PRO A 1 138 ? 14.246 5.935 -57.900 1.00 55.72 138 PRO A C 1
ATOM 967 O O . PRO A 1 138 ? 15.034 6.473 -57.120 1.00 55.72 138 PRO A O 1
ATOM 970 N N . ALA A 1 139 ? 12.926 6.107 -57.840 1.00 55.00 139 ALA A N 1
ATOM 971 C CA . ALA A 1 139 ? 12.254 6.914 -56.830 1.00 55.00 139 ALA A CA 1
ATOM 972 C C . ALA A 1 139 ? 12.770 6.583 -55.420 1.00 55.00 139 ALA A C 1
ATOM 974 O O . ALA A 1 139 ? 12.841 5.416 -55.032 1.00 55.00 139 ALA A O 1
ATOM 975 N N . ALA A 1 140 ? 13.134 7.627 -54.672 1.00 45.41 140 ALA A N 1
ATOM 976 C CA . ALA A 1 140 ? 13.485 7.516 -53.266 1.00 45.41 140 ALA A CA 1
ATOM 977 C C . ALA A 1 140 ? 12.364 6.778 -52.506 1.00 45.41 140 ALA A C 1
ATOM 979 O O . ALA A 1 140 ? 11.186 7.044 -52.774 1.00 45.41 140 ALA A O 1
ATOM 980 N N . PRO A 1 141 ? 12.691 5.882 -51.556 1.00 51.53 141 PRO A N 1
ATOM 981 C CA . PRO A 1 141 ? 11.699 5.346 -50.638 1.00 51.53 141 PRO A CA 1
ATOM 982 C C . PRO A 1 141 ? 11.008 6.518 -49.946 1.00 51.53 141 PRO A C 1
ATOM 984 O O . PRO A 1 141 ? 11.674 7.415 -49.422 1.00 51.53 141 PRO A O 1
ATOM 987 N N . ALA A 1 142 ? 9.678 6.529 -49.999 1.00 51.25 142 ALA A N 1
ATOM 988 C CA . ALA A 1 142 ? 8.875 7.500 -49.282 1.00 51.25 142 ALA A CA 1
ATOM 989 C C . ALA A 1 142 ? 9.314 7.519 -47.812 1.00 51.25 142 ALA A C 1
ATOM 991 O O . ALA A 1 142 ? 9.488 6.464 -47.196 1.00 51.25 142 ALA A O 1
ATOM 992 N N . ALA A 1 143 ? 9.508 8.723 -47.270 1.00 43.75 143 ALA A N 1
ATOM 993 C CA . ALA A 1 143 ? 9.624 8.927 -45.834 1.00 43.75 143 ALA A CA 1
ATOM 994 C C . ALA A 1 143 ? 8.502 8.143 -45.126 1.00 43.75 143 ALA A C 1
ATOM 996 O O . ALA A 1 143 ? 7.401 8.076 -45.686 1.00 43.75 143 ALA A O 1
ATOM 997 N N . PRO A 1 144 ? 8.748 7.542 -43.945 1.00 48.75 144 PRO A N 1
ATOM 998 C CA . PRO A 1 144 ? 7.695 6.867 -43.202 1.00 48.75 144 PRO A CA 1
ATOM 999 C C . PRO A 1 144 ? 6.533 7.847 -43.075 1.00 48.75 144 PRO A C 1
ATOM 1001 O O . PRO A 1 144 ? 6.709 8.956 -42.565 1.00 48.75 144 PRO A O 1
ATOM 1004 N N . ALA A 1 145 ? 5.393 7.466 -43.655 1.00 55.09 145 ALA A N 1
ATOM 1005 C CA . ALA A 1 145 ? 4.173 8.235 -43.543 1.00 55.09 145 ALA A CA 1
ATOM 1006 C C . ALA A 1 145 ? 3.971 8.488 -42.051 1.00 55.09 145 ALA A C 1
ATOM 1008 O O . ALA A 1 145 ? 3.975 7.543 -41.261 1.00 55.09 145 ALA A O 1
ATOM 1009 N N . ALA A 1 146 ? 3.894 9.761 -41.666 1.00 54.78 146 ALA A N 1
ATOM 1010 C CA . ALA A 1 146 ? 3.395 10.109 -40.351 1.00 54.78 146 ALA A CA 1
ATOM 1011 C C . ALA A 1 146 ? 2.075 9.351 -40.194 1.00 54.78 146 ALA A C 1
ATOM 1013 O O . ALA A 1 146 ? 1.222 9.483 -41.070 1.00 54.78 146 ALA A O 1
ATOM 1014 N N . ASP A 1 147 ? 1.969 8.491 -39.179 1.00 59.59 147 ASP A N 1
ATOM 1015 C CA . ASP A 1 147 ? 0.769 7.692 -38.949 1.00 59.59 147 ASP A CA 1
ATOM 1016 C C . ASP A 1 147 ? -0.450 8.612 -39.041 1.00 59.59 147 ASP A C 1
ATOM 1018 O O . ASP A 1 147 ? -0.610 9.534 -38.236 1.00 59.59 147 ASP A O 1
ATOM 1022 N N . ASP A 1 148 ? -1.270 8.404 -40.075 1.00 73.00 148 ASP A N 1
ATOM 1023 C CA . ASP A 1 148 ? -2.435 9.240 -40.291 1.00 73.00 148 ASP A CA 1
ATOM 1024 C C . ASP A 1 148 ? -3.353 9.066 -39.073 1.00 73.00 148 ASP A C 1
ATOM 1026 O O . ASP A 1 148 ? -3.729 7.934 -38.743 1.00 73.00 148 ASP A O 1
ATOM 1030 N N . PRO A 1 149 ? -3.774 10.152 -38.406 1.00 73.88 149 PRO A N 1
ATOM 1031 C CA . PRO A 1 149 ? -4.610 10.066 -37.209 1.00 73.88 149 PRO A CA 1
ATOM 1032 C C . PRO A 1 149 ? -5.888 9.243 -37.461 1.00 73.88 149 PRO A C 1
ATOM 1034 O O . PRO A 1 149 ? -6.354 8.492 -36.605 1.00 73.88 149 PRO A O 1
ATOM 1037 N N . MET A 1 150 ? -6.413 9.291 -38.688 1.00 78.31 150 MET A N 1
ATOM 1038 C CA . MET A 1 150 ? -7.552 8.475 -39.114 1.00 78.31 150 MET A CA 1
ATOM 1039 C C . MET A 1 150 ? -7.239 6.974 -39.224 1.00 78.31 150 MET A C 1
ATOM 1041 O O . MET A 1 150 ? -8.097 6.156 -38.889 1.00 78.31 150 MET A O 1
ATOM 1045 N N . ALA A 1 151 ? -6.031 6.591 -39.647 1.00 83.94 151 ALA A N 1
ATOM 1046 C CA . ALA A 1 151 ? -5.609 5.191 -39.696 1.00 83.94 151 ALA A CA 1
ATOM 1047 C C . ALA A 1 151 ? -5.438 4.614 -38.282 1.00 83.94 151 ALA A C 1
ATOM 1049 O O . ALA A 1 151 ? -5.827 3.475 -38.013 1.00 83.94 151 ALA A O 1
ATOM 1050 N N . GLN A 1 152 ? -4.939 5.429 -37.350 1.00 81.81 152 GLN A N 1
ATOM 1051 C CA . GLN A 1 152 ? -4.821 5.050 -35.947 1.00 81.81 152 GLN A CA 1
ATOM 1052 C C . GLN A 1 152 ? -6.203 4.852 -35.303 1.00 81.81 152 GLN A C 1
ATOM 1054 O O . GLN A 1 152 ? -6.439 3.824 -34.670 1.00 81.81 152 GLN A O 1
ATOM 1059 N N . LEU A 1 153 ? -7.149 5.763 -35.552 1.00 86.31 153 LEU A N 1
ATOM 1060 C CA . LEU A 1 153 ? -8.553 5.627 -35.144 1.00 86.31 153 LEU A CA 1
ATOM 1061 C C . LEU A 1 153 ? -9.220 4.357 -35.695 1.00 86.31 153 LEU A C 1
ATOM 1063 O O . LEU A 1 153 ? -9.908 3.658 -34.951 1.00 86.31 153 LEU A O 1
ATOM 1067 N N . ALA A 1 154 ? -8.989 4.018 -36.967 1.00 90.06 154 ALA A N 1
ATOM 1068 C CA . ALA A 1 154 ? -9.528 2.799 -37.572 1.00 90.06 154 ALA A CA 1
ATOM 1069 C C . ALA A 1 154 ? -9.007 1.530 -36.875 1.00 90.06 154 ALA A C 1
ATOM 1071 O O . ALA A 1 154 ? -9.790 0.635 -36.556 1.00 90.06 154 ALA A O 1
ATOM 1072 N N . LYS A 1 155 ? -7.710 1.490 -36.549 1.00 89.12 155 LYS A N 1
ATOM 1073 C CA . LYS A 1 155 ? -7.091 0.377 -35.818 1.00 89.12 155 LYS A CA 1
ATOM 1074 C C . LYS A 1 155 ? -7.634 0.245 -34.393 1.00 89.12 155 LYS A C 1
ATOM 1076 O O . LYS A 1 155 ? -7.893 -0.864 -33.934 1.00 89.12 155 LYS A O 1
ATOM 1081 N N . PHE A 1 156 ? -7.849 1.362 -33.695 1.00 90.25 156 PHE A N 1
ATOM 1082 C CA . PHE A 1 156 ? -8.499 1.352 -32.380 1.00 90.25 156 PHE A CA 1
ATOM 1083 C C . PHE A 1 156 ? -9.941 0.837 -32.464 1.00 90.25 156 PHE A C 1
ATOM 1085 O O . PHE A 1 156 ? -10.359 0.070 -31.601 1.00 90.25 156 PHE A O 1
ATOM 1092 N N . LYS A 1 157 ? -10.686 1.178 -33.522 1.00 91.31 157 LYS A N 1
ATOM 1093 C CA . LYS A 1 157 ? -12.047 0.664 -33.709 1.00 91.31 157 LYS A CA 1
ATOM 1094 C C . LYS A 1 157 ? -12.063 -0.848 -33.943 1.00 91.31 157 LYS A C 1
ATOM 1096 O O . LYS A 1 157 ? -12.883 -1.540 -33.351 1.00 91.31 157 LYS A O 1
ATOM 1101 N N . GLU A 1 158 ? -11.137 -1.359 -34.745 1.00 93.12 158 GLU A N 1
ATOM 1102 C CA . GLU A 1 158 ? -10.996 -2.799 -34.980 1.00 93.12 158 GLU A CA 1
ATOM 1103 C C . GLU A 1 158 ? -10.672 -3.558 -33.684 1.00 93.12 158 GLU A C 1
ATOM 1105 O O . GLU A 1 158 ? -11.254 -4.605 -33.412 1.00 93.12 158 GLU A O 1
ATOM 1110 N N . MET A 1 159 ? -9.809 -2.997 -32.831 1.00 90.88 159 MET A N 1
ATOM 1111 C CA . MET A 1 159 ? -9.500 -3.581 -31.522 1.00 90.88 159 MET A CA 1
ATOM 1112 C C . MET A 1 159 ? -10.705 -3.580 -30.570 1.00 90.88 159 MET A C 1
ATOM 1114 O O . MET A 1 159 ? -10.845 -4.512 -29.778 1.00 90.88 159 MET A O 1
ATOM 1118 N N . LEU A 1 160 ? -11.578 -2.570 -30.648 1.00 92.94 160 LEU A N 1
ATOM 1119 C CA . LEU A 1 160 ? -12.819 -2.509 -29.869 1.00 92.94 160 LEU A CA 1
ATOM 1120 C C . LEU A 1 160 ? -13.825 -3.553 -30.353 1.00 92.94 160 LEU A C 1
ATOM 1122 O O . LEU A 1 160 ? -14.390 -4.283 -29.544 1.00 92.94 160 LEU A O 1
ATOM 1126 N N . ASP A 1 161 ? -14.007 -3.666 -31.671 1.00 92.31 161 ASP A N 1
ATOM 1127 C CA . ASP A 1 161 ? -14.916 -4.645 -32.276 1.00 92.31 161 ASP A CA 1
ATOM 1128 C C . ASP A 1 161 ? -14.425 -6.090 -32.034 1.00 92.31 161 ASP A C 1
ATOM 1130 O O . ASP A 1 161 ? -15.227 -7.013 -31.897 1.00 92.31 161 ASP A O 1
ATOM 1134 N N . ALA A 1 162 ? -13.108 -6.284 -31.906 1.00 93.62 162 ALA A N 1
ATOM 1135 C CA . ALA A 1 162 ? -12.493 -7.547 -31.506 1.00 93.62 162 ALA A CA 1
ATOM 1136 C C . ALA A 1 162 ? -12.515 -7.798 -29.980 1.00 93.62 162 ALA A C 1
ATOM 1138 O O . ALA A 1 162 ? -12.084 -8.859 -29.528 1.00 93.62 162 ALA A O 1
ATOM 1139 N N . GLY A 1 163 ? -13.002 -6.845 -29.176 1.00 90.50 163 GLY A N 1
ATOM 1140 C CA . GLY A 1 163 ? -13.079 -6.950 -27.717 1.00 90.50 163 GLY A CA 1
ATOM 1141 C C . GLY A 1 163 ? -11.725 -6.913 -26.998 1.00 90.50 163 GLY A C 1
ATOM 1142 O O . GLY A 1 163 ? -11.651 -7.297 -25.833 1.00 90.50 163 GLY A O 1
ATOM 1143 N N . LEU A 1 164 ? -10.653 -6.478 -27.673 1.00 90.06 164 LEU A N 1
ATOM 1144 C CA . LEU A 1 164 ? -9.322 -6.322 -27.071 1.00 90.06 164 LEU A CA 1
ATOM 1145 C C . LEU A 1 164 ? -9.203 -5.049 -26.229 1.00 90.06 164 LEU A C 1
ATOM 1147 O O . LEU A 1 164 ? -8.339 -4.983 -25.356 1.00 90.06 164 LEU A O 1
ATOM 1151 N N . ILE A 1 165 ? -10.036 -4.046 -26.505 1.00 91.81 165 ILE A N 1
ATOM 1152 C CA . ILE A 1 165 ? -10.089 -2.789 -25.757 1.00 91.81 165 ILE A CA 1
ATOM 1153 C C . ILE A 1 165 ? -11.533 -2.438 -25.414 1.00 91.81 165 ILE A C 1
ATOM 1155 O O . ILE A 1 165 ? -12.474 -2.921 -26.049 1.00 91.81 165 ILE A O 1
ATOM 1159 N N . THR A 1 166 ? -11.709 -1.584 -24.413 1.00 91.44 166 THR A N 1
ATOM 1160 C CA . THR A 1 166 ? -13.031 -1.125 -23.991 1.00 91.44 166 THR A CA 1
ATOM 1161 C C . THR A 1 166 ? -13.476 0.122 -24.759 1.00 91.44 166 THR A C 1
ATOM 1163 O O . THR A 1 166 ? -12.690 0.779 -25.445 1.00 91.44 166 THR A O 1
ATOM 1166 N N . GLN A 1 167 ? -14.760 0.467 -24.634 1.00 89.00 167 GLN A N 1
ATOM 1167 C CA . GLN A 1 167 ? -15.316 1.693 -25.213 1.00 89.00 167 GLN A CA 1
ATOM 1168 C C . GLN A 1 167 ? -14.595 2.952 -24.691 1.00 89.00 167 GLN A C 1
ATOM 1170 O O . GLN A 1 167 ? -14.307 3.856 -25.472 1.00 89.00 167 GLN A O 1
ATOM 1175 N N . GLU A 1 168 ? -14.234 2.976 -23.404 1.00 90.12 168 GLU A N 1
ATOM 1176 C CA . GLU A 1 168 ? -13.494 4.086 -22.787 1.00 90.12 168 GLU A CA 1
ATOM 1177 C C . GLU A 1 168 ? -12.085 4.247 -23.374 1.00 90.12 168 GLU A C 1
ATOM 1179 O O . GLU A 1 168 ? -11.658 5.372 -23.637 1.00 90.12 168 GLU A O 1
ATOM 1184 N N . ASP A 1 169 ? -11.386 3.143 -23.659 1.00 87.12 169 ASP A N 1
ATOM 1185 C CA . ASP A 1 169 ? -10.049 3.176 -24.270 1.00 87.12 169 ASP A CA 1
ATOM 1186 C C . ASP A 1 169 ? -10.082 3.759 -25.691 1.00 87.12 169 ASP A C 1
ATOM 1188 O O . ASP A 1 169 ? -9.200 4.527 -26.087 1.00 87.12 169 ASP A O 1
ATOM 1192 N N . TYR A 1 170 ? -11.120 3.417 -26.460 1.00 90.12 170 TYR A N 1
ATOM 1193 C CA . TYR A 1 170 ? -11.334 3.960 -27.800 1.00 90.12 170 TYR A CA 1
ATOM 1194 C C . TYR A 1 170 ? -11.635 5.462 -27.765 1.00 90.12 170 TYR A C 1
ATOM 1196 O O . TYR A 1 170 ? -11.055 6.227 -28.540 1.00 90.12 170 TYR A O 1
ATOM 1204 N N . ASP A 1 171 ? -12.503 5.903 -26.853 1.00 89.38 171 ASP A N 1
ATOM 1205 C CA . ASP A 1 171 ? -12.866 7.316 -26.725 1.00 89.38 171 ASP A CA 1
ATOM 1206 C C . ASP A 1 171 ? -11.682 8.168 -26.226 1.00 89.38 171 ASP A C 1
ATOM 1208 O O . ASP A 1 171 ? -11.444 9.265 -26.743 1.00 89.38 171 ASP A O 1
ATOM 1212 N N . ALA A 1 172 ? -10.861 7.641 -25.312 1.00 90.94 172 ALA A N 1
ATOM 1213 C CA . ALA A 1 172 ? -9.620 8.285 -24.880 1.00 90.94 172 ALA A CA 1
ATOM 1214 C C . ALA A 1 172 ? -8.597 8.406 -26.025 1.00 90.94 172 ALA A C 1
ATOM 1216 O O . ALA A 1 172 ? -7.989 9.466 -26.214 1.00 90.94 172 ALA A O 1
ATOM 1217 N N . ALA A 1 173 ? -8.427 7.349 -26.828 1.00 85.81 173 ALA A N 1
ATOM 1218 C CA . ALA A 1 173 ? -7.558 7.374 -28.002 1.00 85.81 173 ALA A CA 1
ATOM 1219 C C . ALA A 1 173 ? -8.057 8.376 -29.053 1.00 85.81 173 ALA A C 1
ATOM 1221 O O . ALA A 1 173 ? -7.265 9.140 -29.602 1.00 85.81 173 ALA A O 1
ATOM 1222 N N . LYS A 1 174 ? -9.371 8.440 -29.285 1.00 86.06 174 LYS A N 1
ATOM 1223 C CA . LYS A 1 174 ? -9.996 9.391 -30.208 1.00 86.06 174 LYS A CA 1
ATOM 1224 C C . LYS A 1 174 ? -9.756 10.845 -29.807 1.00 86.06 174 LYS A C 1
ATOM 1226 O O . LYS A 1 174 ? -9.379 11.636 -30.669 1.00 86.06 174 LYS A O 1
ATOM 1231 N N . ASN A 1 175 ? -9.920 11.197 -28.534 1.00 88.06 175 ASN A N 1
ATOM 1232 C CA . ASN A 1 175 ? -9.668 12.564 -28.059 1.00 88.06 175 ASN A CA 1
ATOM 1233 C C . ASN A 1 175 ? -8.187 12.939 -28.191 1.00 88.06 175 ASN A C 1
ATOM 1235 O O . ASN A 1 175 ? -7.857 14.017 -28.677 1.00 88.06 175 ASN A O 1
ATOM 1239 N N . LYS A 1 176 ? -7.286 12.002 -27.880 1.00 84.06 176 LYS A N 1
ATOM 1240 C CA . LYS A 1 176 ? -5.837 12.194 -28.023 1.00 84.06 176 LYS A CA 1
ATOM 1241 C C . LYS A 1 176 ? -5.397 12.381 -29.477 1.00 84.06 176 LYS A C 1
ATOM 1243 O O . LYS A 1 176 ? -4.510 13.183 -29.748 1.00 84.06 176 LYS A O 1
ATOM 1248 N N . VAL A 1 177 ? -6.007 11.638 -30.399 1.00 83.44 177 VAL A N 1
ATOM 1249 C CA . VAL A 1 177 ? -5.695 11.675 -31.835 1.00 83.44 177 VAL A CA 1
ATOM 1250 C C . VAL A 1 177 ? -6.309 12.903 -32.520 1.00 83.44 177 VAL A C 1
ATOM 1252 O O . VAL A 1 177 ? -5.693 13.466 -33.420 1.00 83.44 177 VAL A O 1
ATOM 1255 N N . LEU A 1 178 ? -7.493 13.348 -32.084 1.00 78.75 178 LEU A N 1
ATOM 1256 C CA . LEU A 1 178 ? -8.158 14.558 -32.591 1.00 78.75 178 LEU A CA 1
ATOM 1257 C C . LEU A 1 178 ? -7.731 15.848 -31.863 1.00 78.75 178 LEU A C 1
ATOM 1259 O O . LEU A 1 178 ? -8.115 16.932 -32.297 1.00 78.75 178 LEU A O 1
ATOM 1263 N N . GLY A 1 179 ? -6.926 15.744 -30.800 1.00 73.06 179 GLY A N 1
ATOM 1264 C CA . GLY A 1 179 ? -6.377 16.881 -30.054 1.00 73.06 179 GLY A CA 1
ATOM 1265 C C . GLY A 1 179 ? -7.405 17.654 -29.220 1.00 73.06 179 GLY A C 1
ATOM 1266 O O . GLY A 1 179 ? -7.263 18.869 -29.083 1.00 73.06 179 GLY A O 1
ATOM 1267 N N . LEU A 1 180 ?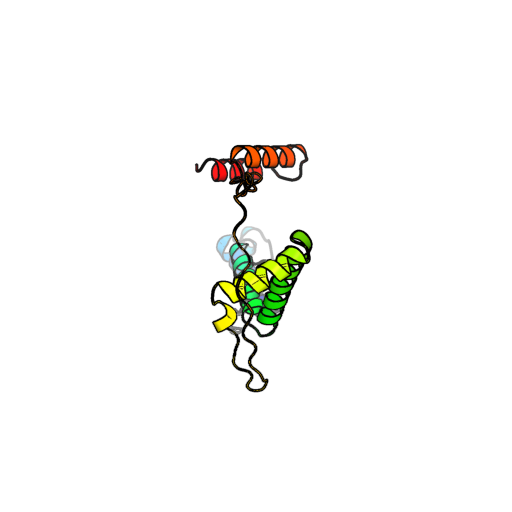 -8.437 16.969 -28.714 1.00 52.53 180 LEU A N 1
ATOM 1268 C CA . LEU A 1 180 ? -9.538 17.533 -27.917 1.00 52.53 180 LEU A CA 1
ATOM 1269 C C . LEU A 1 180 ? -9.338 17.332 -26.412 1.00 52.53 180 LEU A C 1
ATOM 1271 O O . LEU A 1 180 ? -8.870 16.239 -26.017 1.00 52.53 180 LEU A O 1
#

Radius of gyration: 33.67 Å; chains: 1; bounding box: 78×28×92 Å

Sequence (180 aa):
NDPSKGNRITKIQQDSIGFAQSMSAAVEQNYQWASGRGLEIVATAIIAIEYDEMTRELLRNVQRADALSGARGNSNLQASVASGFEAAGENTGAAGLVGLGIASGATGLGGLQQPVPGIGAQSTPPPPPAAAAPAPAPAAPAAPAADDPMAQLAKFKEMLDAGLITQEDYDAAKNKVLGL

pLDDT: mean 70.41, std 16.33, range [35.41, 93.62]

Secondary structure (DSSP, 8-state):
--GGGT--HHHHTT-HHHHHHHHHHHHHHHH-HHHHH---------------HHHHHHHHHHHHHHHHHSHHHHHHHHHHHHHHHHHHHHHHHHHHHHHHHHHHHHTTGGGGS----------PPPPPPPPPPPPPPPPPPPPPPP--H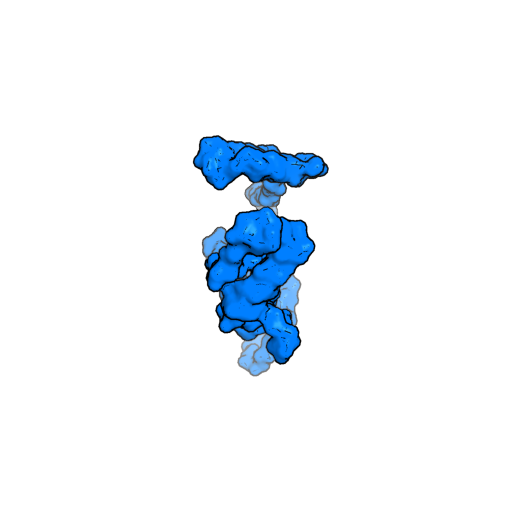HHHHHHHHHHHHTTSS-HHHHHHHHHHHHT-